Protein AF-A0A9E1ZP99-F1 (afdb_monomer_lite)

Foldseek 3Di:
DPPVVPVVVVVVVVVVVVVVVVVCVVVVVVVVLVVVCVVVVHPSDDDPVNVVVVVVVVVVVVVVVVVVVD

Radius of gyration: 18.23 Å; chains: 1; bounding box: 47×24×42 Å

Sequence (70 aa):
MDEITKVENQTSKILAAGAIIGALTGIGTAYLLTKNAEREGEELAISTGQGLKLGLLILGMLRQILKLDG

Secondary structure (DSSP, 8-state):
--HHHHHHHHHHHHHHHHHHHHHHHHHHHHHHHHHHHHHHT------HHHHHHHHHHHHHHHHHHHHTT-

pLDDT: mean 87.01, std 12.45, range [54.91, 98.19]

Structure (mmCIF, N/CA/C/O backbone):
data_AF-A0A9E1ZP99-F1
#
_entry.id   AF-A0A9E1ZP99-F1
#
loop_
_atom_site.group_PDB
_atom_site.id
_atom_site.type_symbol
_atom_site.label_atom_id
_atom_site.label_alt_id
_atom_site.label_comp_id
_atom_site.label_asym_id
_atom_site.label_entity_id
_atom_site.label_seq_id
_atom_site.pdbx_PDB_ins_code
_atom_site.Cartn_x
_atom_site.Cartn_y
_atom_site.Cartn_z
_atom_site.occupancy
_atom_site.B_iso_or_equiv
_atom_site.auth_seq_id
_atom_site.auth_comp_id
_atom_site.auth_asym_id
_atom_site.auth_atom_id
_atom_site.pdbx_PDB_model_num
ATOM 1 N N . MET A 1 1 ? 28.928 4.655 -28.246 1.00 55.81 1 MET A N 1
ATOM 2 C CA . MET A 1 1 ? 28.959 4.820 -26.775 1.00 55.81 1 MET A CA 1
ATOM 3 C C . MET A 1 1 ? 27.734 5.569 -26.233 1.00 55.81 1 MET A C 1
ATOM 5 O O . MET A 1 1 ? 27.623 5.674 -25.023 1.00 55.81 1 MET A O 1
ATOM 9 N N . ASP A 1 2 ? 26.773 5.985 -27.071 1.00 57.31 2 ASP A N 1
ATOM 10 C CA . ASP A 1 2 ? 25.571 6.726 -26.633 1.00 57.31 2 ASP A CA 1
ATOM 11 C C . ASP A 1 2 ? 24.364 5.855 -26.228 1.00 57.31 2 ASP A C 1
ATOM 13 O O . ASP A 1 2 ? 23.406 6.353 -25.637 1.00 57.31 2 ASP A O 1
ATOM 17 N N . GLU A 1 3 ? 24.382 4.552 -26.522 1.00 56.22 3 GLU A N 1
ATOM 18 C CA . 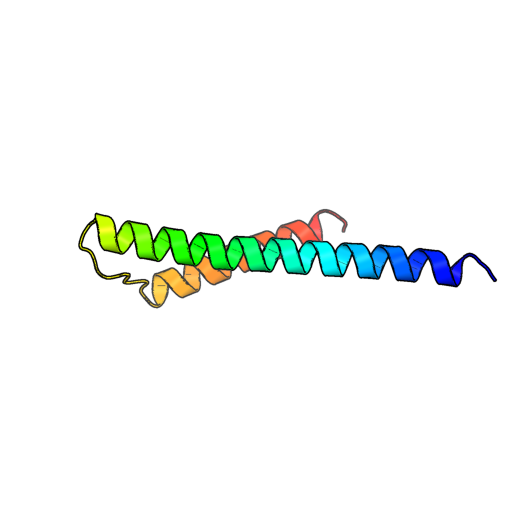GLU A 1 3 ? 23.261 3.648 -26.208 1.00 56.22 3 GLU A CA 1
ATOM 19 C C . GLU A 1 3 ? 23.197 3.236 -24.731 1.00 56.22 3 GLU A C 1
ATOM 21 O O . GLU A 1 3 ? 22.103 3.065 -24.193 1.00 56.22 3 GLU A O 1
ATOM 26 N N . ILE A 1 4 ? 24.341 3.145 -24.042 1.00 59.19 4 ILE A N 1
ATOM 27 C CA . ILE A 1 4 ? 24.395 2.675 -22.646 1.00 59.19 4 ILE A CA 1
ATOM 28 C C . ILE A 1 4 ? 23.867 3.746 -21.670 1.00 59.19 4 ILE A C 1
ATOM 30 O O . ILE A 1 4 ? 23.211 3.414 -20.688 1.00 59.19 4 ILE A O 1
ATOM 34 N N . THR A 1 5 ? 24.014 5.036 -21.989 1.00 58.88 5 THR A N 1
ATOM 35 C CA . THR A 1 5 ? 23.555 6.155 -21.143 1.00 58.88 5 THR A CA 1
ATOM 36 C C . THR A 1 5 ? 22.046 6.428 -21.240 1.00 58.88 5 THR A C 1
ATOM 38 O O . THR A 1 5 ? 21.454 7.040 -20.349 1.00 58.88 5 THR A O 1
ATOM 41 N N . LYS A 1 6 ? 21.385 6.007 -22.329 1.00 58.47 6 LYS A N 1
ATOM 42 C CA . LYS A 1 6 ? 19.970 6.337 -22.587 1.00 58.47 6 LYS A CA 1
ATOM 43 C C . LYS A 1 6 ? 18.998 5.386 -21.879 1.00 58.47 6 LYS A C 1
ATOM 45 O O . LYS A 1 6 ? 17.950 5.836 -21.412 1.00 58.47 6 LYS A O 1
ATOM 50 N N . VAL A 1 7 ? 19.359 4.106 -21.763 1.00 60.84 7 VAL A N 1
ATOM 51 C CA . VAL A 1 7 ? 18.540 3.070 -21.105 1.00 60.84 7 VAL A CA 1
ATOM 52 C C . VAL A 1 7 ? 18.517 3.258 -19.584 1.00 60.84 7 VAL A C 1
ATOM 54 O O . VAL A 1 7 ? 17.448 3.211 -18.977 1.00 60.84 7 VAL A O 1
ATOM 57 N N . GLU A 1 8 ? 19.663 3.573 -18.972 1.00 66.94 8 GLU A N 1
ATOM 58 C CA . GLU A 1 8 ? 19.785 3.806 -17.523 1.00 66.94 8 GLU A CA 1
ATOM 59 C C . GLU A 1 8 ? 18.852 4.926 -17.030 1.00 66.94 8 GLU A C 1
ATOM 61 O O . GLU A 1 8 ? 18.180 4.800 -16.000 1.00 66.94 8 GLU A O 1
ATOM 66 N N . ASN A 1 9 ? 18.738 6.000 -17.816 1.00 71.75 9 ASN A N 1
ATOM 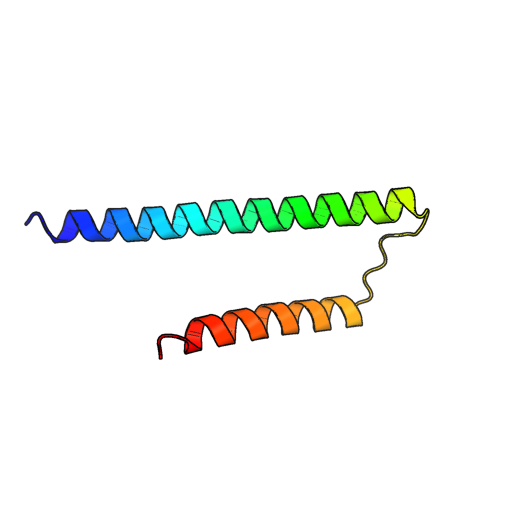67 C CA . ASN A 1 9 ? 17.871 7.130 -17.504 1.00 71.75 9 ASN A CA 1
ATOM 68 C C . ASN A 1 9 ? 16.380 6.749 -17.557 1.00 71.75 9 ASN A C 1
ATOM 70 O O . ASN A 1 9 ? 15.595 7.212 -16.733 1.00 71.75 9 ASN A O 1
ATOM 74 N N . GLN A 1 10 ? 15.962 5.903 -18.505 1.00 85.56 10 GLN A N 1
ATOM 75 C CA . GLN A 1 10 ? 14.555 5.506 -18.619 1.00 85.56 10 GLN A CA 1
ATOM 76 C C . GLN A 1 10 ? 14.124 4.575 -17.487 1.00 85.56 10 GLN A C 1
ATOM 78 O O . GLN A 1 10 ? 13.089 4.826 -16.872 1.00 85.56 10 GLN A O 1
ATOM 83 N N . THR A 1 11 ? 14.933 3.571 -17.147 1.00 89.19 11 THR A N 1
ATOM 84 C CA . THR A 1 11 ? 14.634 2.664 -16.029 1.00 89.19 11 THR A CA 1
ATOM 85 C C . THR A 1 11 ? 14.585 3.417 -14.701 1.00 89.19 11 THR A C 1
ATOM 87 O O . THR A 1 11 ? 13.633 3.259 -13.940 1.00 89.19 11 THR A O 1
ATOM 90 N N . SER A 1 12 ? 15.552 4.307 -14.453 1.00 90.94 12 SER A N 1
ATOM 91 C CA . SER A 1 12 ? 15.588 5.127 -13.234 1.00 90.94 12 SER A CA 1
ATOM 92 C C . SER A 1 12 ? 14.372 6.050 -13.121 1.00 90.94 12 SER A C 1
ATOM 94 O O . SER A 1 12 ? 13.782 6.173 -12.048 1.00 90.94 12 SER A O 1
ATOM 96 N N . LYS A 1 13 ? 13.940 6.657 -14.235 1.00 92.06 13 LYS A N 1
ATOM 97 C CA . LYS A 1 13 ? 12.724 7.484 -14.286 1.00 92.06 13 LYS A CA 1
ATOM 98 C C . LYS A 1 13 ? 11.458 6.680 -14.020 1.00 92.06 13 LYS A C 1
ATOM 100 O O . LYS A 1 13 ? 10.611 7.144 -13.264 1.00 92.06 13 LYS A O 1
ATOM 105 N N . ILE A 1 14 ? 11.328 5.496 -14.618 1.00 92.88 14 ILE A N 1
ATOM 106 C CA . ILE A 1 14 ? 10.169 4.616 -14.412 1.00 92.88 14 ILE A CA 1
ATOM 107 C C . ILE A 1 14 ? 10.101 4.173 -12.951 1.00 92.88 14 ILE A C 1
ATOM 109 O O . ILE A 1 14 ? 9.040 4.260 -12.336 1.00 92.88 14 ILE A O 1
ATOM 113 N N . LEU A 1 15 ? 11.233 3.765 -12.373 1.00 92.31 15 LEU A N 1
ATOM 114 C CA . LEU A 1 15 ? 11.301 3.339 -10.980 1.00 92.31 15 LEU A CA 1
ATOM 115 C C . LEU A 1 15 ? 10.953 4.487 -10.024 1.00 92.31 15 LEU A C 1
ATOM 117 O O . LEU A 1 15 ? 10.147 4.306 -9.115 1.00 92.31 15 LEU A O 1
ATOM 121 N N . ALA A 1 16 ? 11.500 5.683 -10.264 1.00 95.62 16 ALA A N 1
ATOM 122 C CA . ALA A 1 16 ? 11.195 6.870 -9.471 1.00 95.62 16 ALA A CA 1
ATOM 123 C C . ALA A 1 16 ? 9.714 7.267 -9.581 1.00 95.62 16 ALA A C 1
ATOM 125 O O . ALA A 1 16 ? 9.064 7.509 -8.565 1.00 95.62 16 ALA A O 1
ATOM 126 N N . ALA A 1 17 ? 9.157 7.286 -10.795 1.00 95.19 17 ALA A N 1
ATOM 127 C CA . ALA A 1 17 ? 7.747 7.591 -11.015 1.00 95.19 17 ALA A CA 1
ATOM 128 C C . ALA A 1 17 ? 6.837 6.567 -10.321 1.00 95.19 17 ALA A C 1
ATOM 130 O O . ALA A 1 17 ? 5.919 6.953 -9.600 1.00 95.19 17 ALA A O 1
ATOM 131 N N . GLY A 1 18 ? 7.127 5.271 -10.475 1.00 93.44 18 GLY A N 1
ATOM 132 C CA . GLY A 1 18 ? 6.384 4.195 -9.822 1.00 93.44 18 GLY A CA 1
ATOM 133 C C . GLY A 1 18 ? 6.444 4.280 -8.296 1.00 93.44 18 GLY A C 1
ATOM 134 O O . GLY A 1 18 ? 5.415 4.145 -7.637 1.00 93.44 18 GLY A O 1
ATOM 135 N N . ALA A 1 19 ? 7.617 4.578 -7.730 1.00 96.06 19 ALA A N 1
ATOM 136 C CA . ALA A 1 19 ? 7.787 4.756 -6.290 1.00 96.06 19 ALA A CA 1
ATOM 137 C C . ALA A 1 19 ? 6.971 5.941 -5.754 1.00 96.06 19 ALA A C 1
ATOM 139 O O . ALA A 1 19 ? 6.284 5.802 -4.743 1.00 96.06 19 ALA A O 1
ATOM 140 N N . ILE A 1 20 ? 6.995 7.085 -6.447 1.00 98.06 20 ILE A N 1
ATOM 141 C CA . ILE A 1 20 ? 6.217 8.272 -6.062 1.00 98.06 20 ILE A CA 1
ATOM 142 C C . ILE A 1 20 ? 4.718 7.967 -6.120 1.00 98.06 20 ILE A C 1
ATOM 144 O O . ILE A 1 20 ? 4.003 8.228 -5.155 1.00 98.06 20 ILE A O 1
ATOM 148 N N . ILE A 1 21 ? 4.239 7.376 -7.218 1.00 96.81 21 ILE A N 1
ATOM 149 C CA . ILE A 1 21 ? 2.822 7.027 -7.383 1.00 96.81 21 ILE A CA 1
ATOM 150 C C . ILE A 1 21 ? 2.384 6.036 -6.299 1.00 96.81 21 ILE A C 1
ATOM 152 O O . ILE A 1 21 ? 1.352 6.242 -5.658 1.00 96.81 21 ILE A O 1
ATOM 156 N N . GLY A 1 22 ? 3.174 4.988 -6.053 1.00 93.94 22 GLY A N 1
ATOM 157 C CA . GLY A 1 22 ? 2.891 3.997 -5.017 1.00 93.94 22 GLY A CA 1
ATOM 158 C C . GLY A 1 22 ? 2.837 4.614 -3.618 1.00 93.94 22 GLY A C 1
ATOM 159 O O . GLY A 1 22 ? 1.886 4.368 -2.877 1.00 93.94 22 GLY A O 1
ATOM 160 N N . ALA A 1 23 ? 3.802 5.473 -3.279 1.00 97.19 23 ALA A N 1
ATOM 161 C CA . ALA A 1 23 ? 3.840 6.159 -1.991 1.00 97.19 23 ALA A CA 1
ATOM 162 C C . ALA A 1 23 ? 2.629 7.082 -1.796 1.00 97.19 23 ALA A C 1
ATOM 164 O O . ALA A 1 23 ? 1.955 7.001 -0.769 1.00 97.19 23 ALA A O 1
ATOM 165 N N . LEU A 1 24 ? 2.304 7.910 -2.796 1.00 98.19 24 LEU A N 1
ATOM 166 C CA . LEU A 1 24 ? 1.137 8.795 -2.749 1.00 98.19 24 LEU A CA 1
ATOM 167 C C . LEU A 1 24 ? -0.168 8.004 -2.617 1.00 98.19 24 LEU A C 1
ATOM 169 O O . LEU A 1 24 ? -1.032 8.376 -1.826 1.00 98.19 24 LEU A O 1
ATOM 173 N N . THR A 1 25 ? -0.291 6.887 -3.336 1.00 95.81 25 THR A N 1
ATOM 174 C CA . THR A 1 25 ? -1.462 6.002 -3.250 1.00 95.81 25 THR A CA 1
ATOM 175 C C . THR A 1 25 ? -1.603 5.399 -1.852 1.00 95.81 25 THR A C 1
ATOM 177 O O . THR A 1 25 ? -2.694 5.422 -1.277 1.00 95.81 25 THR A O 1
ATOM 180 N N . GLY A 1 26 ? -0.507 4.899 -1.271 1.00 91.88 26 GLY A N 1
ATOM 181 C CA . GLY A 1 26 ? -0.499 4.333 0.079 1.00 91.88 26 GLY A CA 1
ATOM 182 C C . GLY A 1 26 ? -0.879 5.361 1.147 1.00 91.88 26 GLY A C 1
ATOM 183 O O . GLY A 1 26 ? -1.765 5.105 1.962 1.00 91.88 26 GLY A O 1
ATOM 184 N N . ILE A 1 27 ? -0.273 6.552 1.095 1.00 96.69 27 ILE A N 1
ATOM 185 C CA . ILE A 1 27 ? -0.561 7.658 2.022 1.00 96.69 27 ILE A CA 1
ATOM 186 C C . ILE A 1 27 ? -2.015 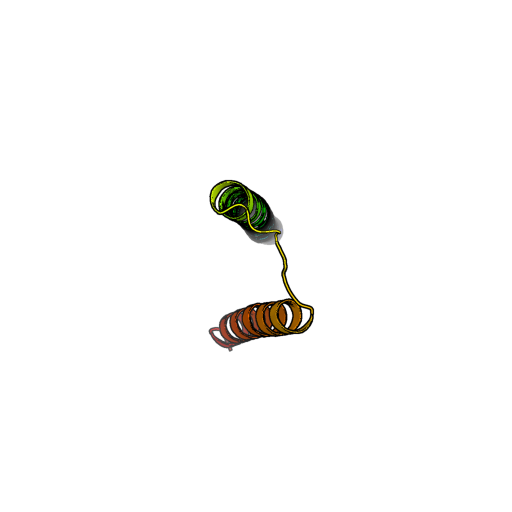8.122 1.881 1.00 96.69 27 ILE A C 1
ATOM 188 O O . ILE A 1 27 ? -2.716 8.259 2.882 1.00 96.69 27 ILE A O 1
ATOM 192 N N . GLY A 1 28 ? -2.489 8.330 0.651 1.00 96.88 28 GLY A N 1
ATOM 193 C CA . GLY A 1 28 ? -3.861 8.765 0.393 1.00 96.88 28 GLY A CA 1
ATOM 194 C C . GLY A 1 28 ? -4.892 7.756 0.895 1.00 96.88 28 GLY A C 1
ATOM 195 O O . GLY A 1 28 ? -5.873 8.138 1.528 1.00 96.88 28 GLY A O 1
ATOM 196 N N . THR A 1 29 ? -4.637 6.463 0.693 1.00 93.06 29 THR A N 1
ATOM 197 C CA . THR A 1 29 ? -5.509 5.395 1.200 1.00 93.06 29 THR A CA 1
ATOM 198 C C . THR A 1 29 ? -5.558 5.398 2.725 1.00 93.06 29 THR A C 1
ATOM 200 O O . THR A 1 29 ? -6.647 5.343 3.291 1.00 93.06 29 THR A O 1
ATOM 203 N N . ALA A 1 30 ? -4.408 5.520 3.397 1.00 91.94 30 ALA A N 1
ATOM 204 C CA . ALA A 1 30 ? -4.355 5.599 4.855 1.00 91.94 30 ALA A CA 1
ATOM 205 C C . ALA A 1 30 ? -5.139 6.809 5.388 1.00 91.94 30 ALA A C 1
ATOM 207 O O . ALA A 1 30 ? -5.932 6.657 6.313 1.00 91.94 30 ALA A O 1
ATOM 208 N N . TYR A 1 31 ? -4.984 7.977 4.756 1.00 94.88 31 TYR A N 1
ATOM 209 C CA . TYR A 1 31 ? -5.714 9.193 5.119 1.00 94.88 31 TYR A CA 1
ATOM 210 C C . TYR A 1 31 ? -7.234 9.049 4.954 1.00 94.88 31 TYR A C 1
ATOM 212 O O . TYR A 1 31 ? -8.002 9.430 5.837 1.00 94.88 31 TYR A O 1
ATOM 220 N N . LEU A 1 32 ? -7.689 8.489 3.829 1.00 93.31 32 LEU A N 1
ATOM 221 C CA . LEU A 1 32 ? -9.116 8.257 3.597 1.00 93.31 32 LEU A CA 1
ATOM 222 C C . LEU A 1 32 ? -9.688 7.257 4.599 1.00 93.31 32 LEU A C 1
ATOM 224 O O . LEU A 1 32 ? -10.798 7.443 5.088 1.00 93.31 32 LEU A O 1
ATOM 228 N N . LEU A 1 33 ? -8.920 6.224 4.934 1.00 89.81 33 LEU A N 1
ATOM 229 C CA . LEU A 1 33 ? -9.339 5.197 5.871 1.00 89.81 33 LEU A CA 1
ATOM 230 C C . LEU A 1 33 ? -9.510 5.759 7.288 1.00 89.81 33 LEU A C 1
ATOM 232 O O . LEU A 1 33 ? -10.544 5.531 7.912 1.00 89.81 33 LEU A O 1
ATOM 236 N N . THR A 1 34 ? -8.553 6.563 7.764 1.00 90.12 34 THR A N 1
ATOM 237 C CA . THR A 1 34 ? -8.692 7.273 9.044 1.00 90.12 34 THR A CA 1
ATOM 238 C C . THR A 1 34 ? -9.861 8.251 9.010 1.00 90.12 34 THR A C 1
ATOM 240 O O . THR A 1 34 ? -10.623 8.332 9.968 1.00 90.12 34 THR A O 1
ATOM 243 N N . LYS A 1 35 ? -10.061 8.955 7.887 1.00 93.06 35 LYS A N 1
ATOM 244 C CA . LYS A 1 35 ? -11.160 9.914 7.743 1.00 93.06 35 LYS A CA 1
ATOM 245 C C . LYS A 1 35 ? -12.530 9.244 7.771 1.00 93.06 35 LYS A C 1
ATOM 247 O O . LYS A 1 35 ? -13.471 9.814 8.316 1.00 93.06 35 LYS A O 1
ATOM 252 N N . ASN A 1 36 ? -12.657 8.065 7.174 1.00 90.06 36 ASN A N 1
ATOM 253 C CA . ASN A 1 36 ? -13.900 7.303 7.195 1.00 90.06 36 ASN A CA 1
ATOM 254 C C . ASN A 1 36 ? -14.207 6.806 8.610 1.00 90.06 36 ASN A C 1
ATOM 256 O O . ASN A 1 36 ? -15.312 7.046 9.086 1.00 90.06 36 ASN A O 1
ATOM 260 N N . ALA A 1 37 ? -13.211 6.253 9.310 1.00 89.75 37 ALA A N 1
ATOM 261 C CA . ALA A 1 37 ? -13.345 5.836 10.707 1.00 89.75 37 ALA A CA 1
ATOM 262 C C . ALA A 1 37 ? -13.795 7.002 11.616 1.00 89.75 37 ALA A C 1
ATOM 264 O O . ALA A 1 37 ? -14.774 6.883 12.349 1.00 89.75 37 ALA A O 1
ATOM 265 N N . GLU A 1 38 ? -13.177 8.184 11.473 1.00 89.44 38 GLU A N 1
ATOM 266 C CA . GLU A 1 38 ? -13.602 9.407 12.175 1.00 89.44 38 GLU A CA 1
ATOM 267 C C . GLU A 1 38 ? -15.066 9.785 11.897 1.00 89.44 38 GLU A C 1
ATOM 269 O O . GLU A 1 38 ? -15.779 10.215 12.802 1.00 89.44 38 GLU A O 1
ATOM 274 N N . ARG A 1 39 ? -15.511 9.682 10.638 1.00 91.25 39 ARG A N 1
ATOM 275 C CA . ARG A 1 39 ? -16.871 10.067 10.221 1.00 91.25 39 ARG A CA 1
ATOM 276 C C . ARG A 1 39 ? -17.934 9.097 10.717 1.00 91.25 39 ARG A C 1
ATOM 278 O O . ARG A 1 39 ? -19.056 9.526 10.970 1.00 91.25 39 ARG A O 1
ATOM 285 N N . GLU A 1 40 ? -17.592 7.821 10.799 1.00 90.25 40 GLU A N 1
ATOM 286 C CA . GLU A 1 40 ? -18.490 6.751 11.237 1.00 90.25 40 GLU A CA 1
ATOM 287 C C . GLU A 1 40 ? -18.478 6.591 12.766 1.00 90.25 40 GLU A C 1
ATOM 289 O O . GLU A 1 40 ? -19.345 5.923 13.322 1.00 90.25 40 GLU A O 1
ATOM 294 N N . GLY A 1 41 ? -17.556 7.271 13.462 1.00 84.88 41 GLY A N 1
ATOM 295 C CA . GLY A 1 41 ? -17.398 7.174 14.914 1.00 84.88 41 GLY A CA 1
ATOM 296 C C . GLY A 1 41 ? -16.852 5.817 15.361 1.00 84.88 41 GLY A C 1
ATOM 297 O O . GLY A 1 41 ? -16.947 5.478 16.539 1.00 84.88 41 GLY A O 1
ATOM 298 N N . GLU A 1 42 ? -16.300 5.043 14.428 1.00 83.25 42 GLU A N 1
ATOM 299 C CA . GLU A 1 42 ? -15.721 3.730 14.680 1.00 83.25 42 GLU A CA 1
ATOM 300 C C . GLU A 1 42 ? -14.203 3.847 14.839 1.00 83.25 42 GLU A C 1
ATOM 302 O O . GLU A 1 42 ? -13.541 4.644 14.170 1.00 83.25 42 GLU A O 1
ATOM 307 N N . GLU A 1 43 ? -13.620 3.038 15.726 1.00 79.56 43 GLU A N 1
ATOM 308 C CA . GLU A 1 43 ? -12.167 2.895 15.750 1.00 79.56 43 GLU A CA 1
ATOM 309 C C . GLU A 1 43 ? -11.691 2.251 14.449 1.00 79.56 43 GLU A C 1
ATOM 311 O O . GLU A 1 43 ? -12.309 1.318 13.931 1.00 79.56 43 GLU A O 1
ATOM 316 N N . LEU A 1 44 ? -10.541 2.708 13.948 1.00 79.12 44 LEU A N 1
ATOM 317 C CA . LEU A 1 44 ? -9.877 2.078 12.817 1.00 79.12 44 LEU A CA 1
ATOM 318 C C . LEU A 1 44 ? -9.318 0.705 13.233 1.00 79.12 44 LEU A C 1
ATOM 320 O O . LEU A 1 44 ? -8.128 0.540 13.494 1.00 79.12 44 LEU A O 1
ATOM 324 N N . ALA A 1 45 ? -10.196 -0.291 13.308 1.00 76.12 45 ALA A N 1
ATOM 325 C CA . ALA A 1 45 ? -9.880 -1.633 13.761 1.00 76.12 45 ALA A CA 1
ATOM 326 C C . ALA A 1 45 ? -9.627 -2.553 12.559 1.00 76.12 45 ALA A C 1
ATOM 328 O O . ALA A 1 45 ? -10.497 -3.307 12.125 1.00 76.12 45 ALA A O 1
ATOM 329 N N . ILE A 1 46 ? -8.404 -2.526 12.021 1.00 82.44 46 ILE A N 1
ATOM 330 C CA . ILE A 1 46 ? -7.942 -3.623 11.161 1.00 82.44 46 ILE A CA 1
ATOM 331 C C . ILE A 1 46 ? -7.505 -4.775 12.064 1.00 82.44 46 ILE A C 1
ATOM 333 O O . ILE A 1 46 ? -6.457 -4.725 12.706 1.00 82.44 46 ILE A O 1
ATOM 337 N N . SER A 1 47 ? -8.296 -5.846 12.088 1.00 88.12 47 SER A N 1
ATOM 338 C CA . SER A 1 47 ? -7.899 -7.084 12.761 1.00 88.12 47 SER A CA 1
ATOM 339 C C . SER A 1 47 ? -6.669 -7.711 12.094 1.00 88.12 47 SER A C 1
ATOM 341 O O . SER A 1 47 ? -6.462 -7.594 10.882 1.00 88.12 47 SER A O 1
ATOM 343 N N . THR A 1 48 ? -5.885 -8.479 12.855 1.00 91.50 48 THR A N 1
ATOM 344 C CA . THR A 1 48 ? -4.723 -9.223 12.332 1.00 91.50 48 THR A CA 1
ATOM 345 C C . THR A 1 48 ? -5.087 -10.093 11.121 1.00 91.50 48 THR A C 1
ATOM 347 O O . THR A 1 48 ? -4.334 -10.163 10.151 1.00 91.50 48 THR A O 1
ATOM 350 N N . GLY A 1 49 ? -6.275 -10.711 11.135 1.00 93.62 49 GLY A N 1
ATOM 351 C CA . GLY A 1 49 ? -6.777 -11.513 10.018 1.00 93.62 4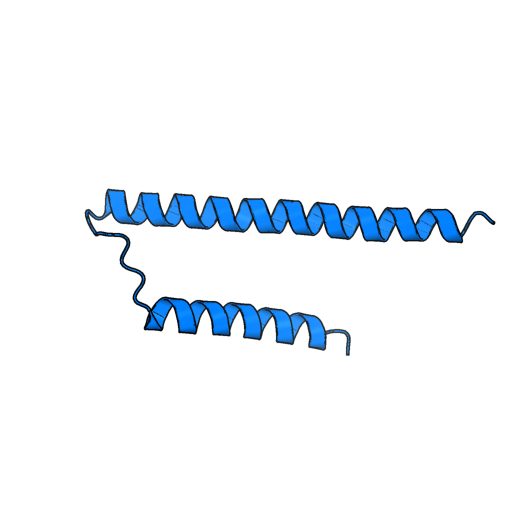9 GLY A CA 1
ATOM 352 C C . GLY A 1 49 ? -7.097 -10.690 8.765 1.00 93.62 49 GLY A C 1
ATOM 353 O O . GLY A 1 49 ? -6.799 -11.133 7.656 1.00 93.62 49 GLY A O 1
ATOM 354 N N . GLN A 1 50 ? -7.670 -9.492 8.916 1.00 90.69 50 GLN A N 1
ATOM 355 C CA . GLN A 1 50 ? -7.897 -8.572 7.794 1.00 90.69 50 GLN A CA 1
ATOM 356 C C . GLN A 1 50 ? -6.574 -8.059 7.218 1.00 90.69 50 GLN A C 1
ATOM 358 O O . GLN A 1 50 ? -6.417 -8.051 5.999 1.00 90.69 50 GLN A O 1
ATOM 363 N N . GLY A 1 51 ? -5.604 -7.717 8.073 1.00 89.62 51 GLY A N 1
ATOM 364 C CA . GLY A 1 51 ? -4.266 -7.300 7.646 1.00 89.62 51 GLY A CA 1
ATOM 365 C C . GLY A 1 51 ? -3.541 -8.383 6.841 1.00 89.62 51 GLY A C 1
ATOM 366 O O . GLY A 1 51 ? -3.011 -8.106 5.766 1.00 89.62 51 GLY A O 1
ATOM 367 N N . LEU A 1 52 ? -3.596 -9.640 7.298 1.00 96.19 52 LEU A N 1
ATOM 368 C CA . LEU A 1 52 ? -3.023 -10.771 6.565 1.00 96.19 52 LEU A CA 1
ATOM 369 C C . LEU A 1 52 ? -3.705 -10.981 5.205 1.00 96.19 52 LEU A C 1
ATOM 371 O O . LEU A 1 52 ? -3.021 -11.131 4.194 1.00 96.19 52 LEU A O 1
ATOM 375 N N . LYS A 1 53 ? -5.046 -10.965 5.158 1.00 95.19 53 LYS A N 1
ATOM 376 C CA . LYS A 1 53 ? -5.802 -11.093 3.899 1.00 95.19 53 LYS A CA 1
ATOM 377 C C . LYS A 1 53 ? -5.444 -9.980 2.919 1.00 95.19 53 LYS A C 1
ATOM 379 O O . LYS A 1 53 ? -5.195 -10.267 1.753 1.00 95.19 53 LYS A O 1
ATOM 384 N N . LEU A 1 54 ? -5.379 -8.736 3.390 1.00 92.94 54 LEU A N 1
ATOM 385 C CA . LEU A 1 54 ? -5.002 -7.590 2.569 1.00 92.94 54 LEU A CA 1
ATOM 386 C C . LEU A 1 54 ? -3.582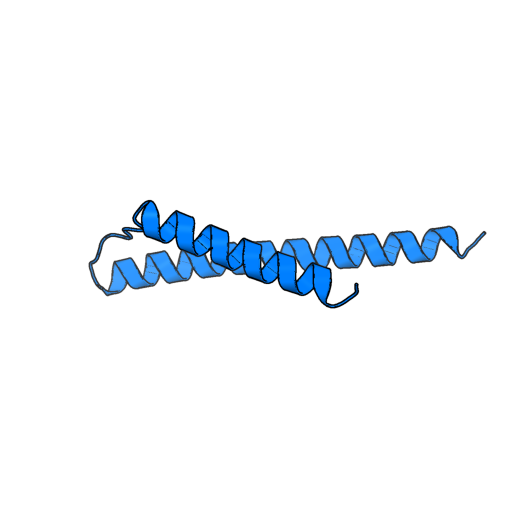 -7.745 2.008 1.00 92.94 54 LEU A C 1
ATOM 388 O O . LEU A 1 54 ? -3.377 -7.569 0.809 1.00 92.94 54 LEU A O 1
ATOM 392 N N . GLY A 1 55 ? -2.621 -8.148 2.844 1.00 92.81 55 GLY A N 1
ATOM 393 C CA . GLY A 1 55 ? -1.252 -8.422 2.406 1.00 92.81 55 GLY A CA 1
ATOM 394 C C . GLY A 1 55 ? -1.194 -9.512 1.334 1.00 92.81 55 GLY A C 1
ATOM 395 O O . GLY A 1 55 ? -0.566 -9.323 0.295 1.00 92.81 55 GLY A O 1
ATOM 396 N N . LEU A 1 56 ? -1.908 -10.623 1.531 1.00 97.69 56 LEU A N 1
ATOM 397 C CA . LEU A 1 56 ? -1.987 -11.704 0.544 1.00 97.69 56 LEU A CA 1
ATOM 398 C C . LEU A 1 56 ? -2.646 -11.263 -0.771 1.00 97.69 56 LEU A C 1
ATOM 400 O O . LEU A 1 56 ? -2.207 -11.700 -1.832 1.00 97.69 56 LEU A O 1
ATOM 404 N N . LEU A 1 57 ? -3.655 -10.388 -0.726 1.00 96.25 57 LEU A N 1
ATOM 405 C CA . LEU A 1 57 ? -4.275 -9.819 -1.927 1.00 96.25 57 LEU A CA 1
ATOM 406 C C . LEU A 1 57 ? -3.286 -8.957 -2.718 1.00 96.25 57 LEU A C 1
ATOM 408 O O . LEU A 1 57 ? -3.143 -9.151 -3.925 1.00 96.25 57 LEU A O 1
ATOM 412 N N . ILE A 1 58 ? -2.563 -8.059 -2.041 1.00 94.81 58 ILE A N 1
ATOM 413 C CA . ILE A 1 58 ? -1.530 -7.223 -2.670 1.00 94.81 58 ILE A CA 1
ATOM 414 C C . ILE A 1 58 ? -0.440 -8.112 -3.283 1.00 94.81 58 ILE A C 1
ATOM 416 O O . ILE A 1 58 ? -0.092 -7.944 -4.449 1.00 94.81 58 ILE A O 1
ATOM 420 N N . LEU A 1 59 ? 0.053 -9.111 -2.544 1.00 96.50 59 LEU A N 1
ATOM 421 C CA . LEU A 1 59 ? 1.042 -10.070 -3.048 1.00 96.50 59 LEU A CA 1
ATOM 422 C C . LEU A 1 59 ? 0.521 -10.869 -4.251 1.00 96.50 59 LEU A C 1
ATOM 424 O O . LEU A 1 59 ? 1.258 -11.094 -5.211 1.00 96.50 59 LEU A O 1
ATOM 428 N N . GLY A 1 60 ? -0.747 -11.283 -4.222 1.00 96.25 60 GLY A N 1
ATOM 429 C CA . GLY A 1 60 ? -1.406 -11.974 -5.326 1.00 96.25 60 GLY A CA 1
ATOM 430 C C . GLY A 1 60 ? -1.469 -11.119 -6.590 1.00 96.25 60 GLY A C 1
ATOM 431 O O . GLY A 1 60 ? -1.134 -11.604 -7.669 1.00 96.25 60 GLY A O 1
ATOM 432 N N . MET A 1 61 ? -1.823 -9.841 -6.452 1.00 95.31 61 MET A N 1
ATOM 433 C CA . MET A 1 61 ? -1.832 -8.874 -7.551 1.00 95.31 61 MET A CA 1
ATOM 434 C C . MET A 1 61 ? -0.425 -8.655 -8.120 1.00 95.31 61 MET A C 1
ATOM 436 O O . MET A 1 61 ? -0.232 -8.758 -9.328 1.00 95.31 61 MET A O 1
ATOM 440 N N . LEU A 1 62 ? 0.577 -8.425 -7.265 1.00 93.50 62 LEU A N 1
ATOM 441 C CA . LEU A 1 62 ? 1.968 -8.270 -7.705 1.00 93.50 62 LEU A CA 1
ATOM 442 C C . LEU A 1 62 ? 2.455 -9.513 -8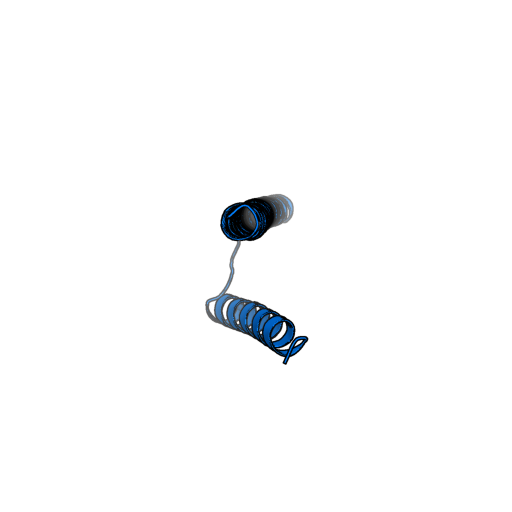.458 1.00 93.50 62 LEU A C 1
ATOM 444 O O . LEU A 1 62 ? 3.054 -9.400 -9.523 1.00 93.50 62 LEU A O 1
ATOM 448 N N . ARG A 1 63 ? 2.127 -10.713 -7.963 1.00 94.75 63 ARG A N 1
ATOM 449 C CA . ARG A 1 63 ? 2.426 -11.973 -8.654 1.00 94.75 63 ARG A CA 1
ATOM 450 C C . ARG A 1 63 ? 1.762 -12.054 -10.030 1.00 94.75 63 ARG A C 1
ATOM 452 O O . ARG A 1 63 ? 2.372 -12.611 -10.935 1.00 94.75 63 ARG A O 1
ATOM 459 N N . GLN A 1 64 ? 0.531 -11.565 -10.194 1.00 95.81 64 GLN A N 1
ATOM 460 C CA . GLN A 1 64 ? -0.143 -11.543 -11.499 1.00 95.81 64 GLN A CA 1
ATOM 461 C C . GLN A 1 64 ? 0.561 -10.595 -12.472 1.00 95.81 64 GLN A C 1
ATOM 463 O O . GLN A 1 64 ? 0.816 -10.993 -13.601 1.00 95.81 64 GLN A O 1
ATOM 468 N N . ILE A 1 65 ? 0.949 -9.400 -12.018 1.00 91.62 65 ILE A N 1
ATOM 469 C CA . ILE A 1 65 ? 1.718 -8.431 -12.818 1.00 91.62 65 ILE A CA 1
ATOM 470 C C . ILE A 1 65 ? 3.034 -9.045 -13.296 1.00 91.62 65 ILE A C 1
ATOM 472 O O . ILE A 1 65 ? 3.335 -9.003 -14.481 1.00 91.62 65 ILE A O 1
ATOM 476 N N . LEU A 1 66 ? 3.780 -9.697 -12.402 1.00 91.31 66 LEU A N 1
ATOM 477 C CA . LEU A 1 66 ? 5.051 -10.340 -12.753 1.00 91.31 66 LEU A CA 1
ATOM 478 C C . LEU A 1 66 ? 4.898 -11.523 -13.722 1.00 91.31 66 LEU A C 1
ATOM 480 O O . LEU A 1 66 ? 5.871 -11.919 -14.353 1.00 91.31 66 LEU A O 1
ATOM 484 N N . LYS A 1 67 ? 3.700 -12.109 -13.819 1.00 94.44 67 LYS A N 1
ATOM 485 C CA . LYS A 1 67 ? 3.383 -13.199 -14.752 1.00 94.44 67 LYS A CA 1
ATOM 486 C C . LYS A 1 67 ? 2.796 -12.724 -16.076 1.00 94.44 67 LYS A C 1
ATOM 488 O O . LYS A 1 67 ? 2.706 -13.526 -16.991 1.00 94.44 67 LYS A O 1
ATOM 493 N N . LEU A 1 68 ? 2.345 -11.475 -16.164 1.00 86.31 68 LEU A N 1
ATOM 494 C CA . LEU A 1 68 ? 1.732 -10.934 -17.378 1.00 86.31 68 LEU A CA 1
ATOM 495 C C . LEU A 1 68 ? 2.745 -10.757 -18.523 1.00 86.31 68 LEU A C 1
ATOM 497 O O . LEU A 1 68 ? 2.327 -10.708 -19.673 1.00 86.31 68 LEU A O 1
ATOM 501 N N . ASP A 1 69 ? 4.042 -10.726 -18.207 1.00 63.91 69 ASP A N 1
ATOM 502 C CA . ASP A 1 69 ? 5.163 -10.594 -19.154 1.00 63.91 69 ASP A CA 1
ATOM 503 C C . ASP A 1 69 ? 6.027 -11.877 -19.268 1.00 63.91 69 ASP A C 1
ATOM 505 O O . ASP A 1 69 ? 7.128 -11.830 -19.820 1.00 63.91 69 ASP A O 1
ATOM 509 N N . GLY A 1 70 ? 5.570 -13.016 -18.718 1.00 54.91 70 GLY A N 1
ATOM 510 C CA . GLY A 1 70 ? 6.329 -14.278 -18.628 1.00 54.91 70 GLY A CA 1
ATOM 511 C C . GLY A 1 70 ? 5.666 -15.485 -19.278 1.00 54.91 70 GLY A C 1
ATOM 512 O O . GLY A 1 70 ? 4.418 -15.516 -19.360 1.00 54.91 70 GLY A O 1
#